Protein AF-A0AAX6G6C7-F1 (afdb_monomer_lite)

Radius of gyration: 18.83 Å; chains: 1; bounding box: 44×34×50 Å

Secondary structure (DSSP, 8-state):
-------HHHHHT----S--TT--S-SS--PPTTTT-HHHHHHS-HHHHHHHHHHHHHH----HHHHHHHHHTT--HHHHTT--HHHHHHHHHHHHHHHHHHHHHHHHHHHHHHHHHTTT-S---HHHHHHHHHHHHHHHHHHHHHHHHHHHHHGGGT-

Sequence (159 aa):
MSISRSSKEEYEASVCLCGSQICRGSYLNLTGEGAFEKVLKECHGVLDRHKLLMEACEANLVSEEDYVDLGRAGLGICLLAGLPDWLVAYSAHLVRFINFERSKLPEAILKHNLEEKKKFFADINFEAEESDAEVQAEGVYNTRLQNLALTLDRSPEWI

Foldseek 3Di:
DDDDPDDPVNQVVAADPPPDPPDPGGPDDPADVCRLCPLCCVPPNPVNLVVLLVVLVVVQADDPVLQVLCVVLVNDCVLCPPDGSSLSRSLSVLSVSLVVSLVVQLVVQLVVVCVVVVVPDPDDDSVVSSVVSNVVSVVVSVVSSVVSSVCSNCVVVPD

pLDDT: mean 85.58, std 14.74, range [29.89, 98.19]

InterPro domains:
  IPR045606 ATXR3, C-terminal [PF19633] (13-154)

Structure (mmCIF, N/CA/C/O backbone):
data_AF-A0AAX6G6C7-F1
#
_entry.id   AF-A0AAX6G6C7-F1
#
loop_
_atom_site.group_PDB
_atom_site.id
_atom_site.type_symbol
_atom_site.label_atom_id
_atom_site.label_alt_id
_atom_site.label_comp_id
_atom_site.label_asym_id
_atom_site.label_entity_id
_atom_site.label_seq_id
_atom_site.pdbx_PDB_ins_code
_atom_site.Cartn_x
_atom_site.Cartn_y
_atom_site.Cartn_z
_atom_site.occupancy
_atom_site.B_iso_or_equiv
_atom_site.auth_seq_id
_atom_site.auth_comp_id
_atom_site.auth_asym_id
_atom_site.auth_atom_id
_atom_site.pdbx_PDB_model_num
ATOM 1 N N . MET A 1 1 ? 20.765 -13.782 18.975 1.00 29.89 1 MET A N 1
ATOM 2 C CA . MET A 1 1 ? 20.545 -12.339 19.193 1.00 29.89 1 MET A CA 1
ATOM 3 C C . MET A 1 1 ? 19.192 -12.022 18.582 1.00 29.89 1 MET A C 1
ATOM 5 O O . MET A 1 1 ? 19.082 -11.881 17.374 1.00 29.89 1 MET A O 1
ATOM 9 N N . SER A 1 2 ? 18.148 -12.159 19.393 1.00 30.34 2 SER A N 1
ATOM 10 C CA . SER A 1 2 ? 16.752 -12.214 18.957 1.00 30.34 2 SER A CA 1
ATOM 11 C C . SER A 1 2 ? 16.204 -10.794 18.870 1.00 30.34 2 SER A C 1
ATOM 13 O O . SER A 1 2 ? 16.228 -10.071 19.862 1.00 30.34 2 SER A O 1
ATOM 15 N N . ILE A 1 3 ? 15.744 -10.397 17.688 1.00 38.03 3 ILE A N 1
ATOM 16 C CA . ILE A 1 3 ? 15.037 -9.134 17.471 1.00 38.03 3 ILE A CA 1
ATOM 17 C C . ILE A 1 3 ? 13.723 -9.183 18.270 1.00 38.03 3 ILE A C 1
ATOM 19 O O . ILE A 1 3 ? 13.020 -10.194 18.269 1.00 38.03 3 ILE A O 1
ATOM 23 N N . SER A 1 4 ? 13.460 -8.108 19.009 1.00 39.09 4 SER A N 1
ATOM 24 C CA . SER A 1 4 ? 12.408 -7.927 20.012 1.00 39.09 4 SER A CA 1
ATOM 25 C C . SER A 1 4 ? 11.001 -8.229 19.489 1.00 39.09 4 SER A C 1
ATOM 27 O O . SER A 1 4 ? 10.439 -7.474 18.696 1.00 39.09 4 SER A O 1
ATOM 29 N N . ARG A 1 5 ? 10.393 -9.296 20.008 1.00 43.81 5 ARG A N 1
ATOM 30 C CA . ARG A 1 5 ? 8.938 -9.463 20.042 1.00 43.81 5 ARG A CA 1
ATOM 31 C C . ARG A 1 5 ? 8.482 -8.673 21.274 1.00 43.81 5 ARG A C 1
ATOM 33 O O . ARG A 1 5 ? 8.620 -9.198 22.373 1.00 43.81 5 ARG A O 1
ATOM 40 N N . SER A 1 6 ? 8.083 -7.406 21.122 1.00 52.38 6 SER A N 1
ATOM 41 C CA . SER A 1 6 ? 7.736 -6.570 22.286 1.00 52.38 6 SER A CA 1
ATOM 42 C C . SER A 1 6 ? 6.611 -7.244 23.068 1.00 52.38 6 SER A C 1
ATOM 44 O O . SER A 1 6 ? 5.547 -7.510 22.495 1.00 52.38 6 SER A O 1
ATOM 46 N N . SER A 1 7 ? 6.843 -7.583 24.337 1.00 65.44 7 SER A N 1
ATOM 47 C CA . SER A 1 7 ? 5.802 -8.212 25.149 1.00 65.44 7 SER A CA 1
ATOM 48 C C . SER A 1 7 ? 4.693 -7.204 25.456 1.00 65.44 7 SER A C 1
ATOM 50 O O . SER A 1 7 ? 4.885 -5.988 25.393 1.00 65.44 7 SER A O 1
ATOM 52 N N . LYS A 1 8 ? 3.500 -7.706 25.789 1.00 64.88 8 LYS A N 1
ATOM 53 C CA . LYS A 1 8 ? 2.390 -6.857 26.236 1.00 64.88 8 LYS A CA 1
ATOM 54 C C . LYS A 1 8 ? 2.790 -6.008 27.452 1.00 64.88 8 LYS A C 1
ATOM 56 O O . LYS A 1 8 ? 2.381 -4.854 27.531 1.00 64.88 8 LYS A O 1
ATOM 61 N N . GLU A 1 9 ? 3.638 -6.544 28.334 1.00 70.81 9 GLU A N 1
ATOM 62 C CA . GLU A 1 9 ? 4.152 -5.803 29.492 1.00 70.81 9 GLU A CA 1
ATOM 63 C C . GLU A 1 9 ? 5.042 -4.618 29.087 1.00 70.81 9 GLU A C 1
ATOM 65 O O . GLU A 1 9 ? 4.922 -3.541 29.666 1.00 70.81 9 GLU A O 1
ATOM 70 N N . GLU A 1 10 ? 5.904 -4.774 28.074 1.00 68.94 10 GLU A N 1
ATOM 71 C CA . GLU A 1 10 ? 6.738 -3.670 27.572 1.00 68.94 10 GLU A CA 1
ATOM 72 C C . GLU A 1 10 ? 5.897 -2.551 26.949 1.00 68.94 10 GLU A C 1
ATOM 74 O O . GLU A 1 10 ? 6.206 -1.373 27.129 1.00 68.94 10 GLU A O 1
ATOM 79 N N . TYR A 1 11 ? 4.814 -2.903 26.247 1.00 66.81 11 TYR A N 1
ATOM 80 C CA . TYR A 1 11 ? 3.871 -1.919 25.717 1.00 66.81 11 TYR A CA 1
ATOM 81 C C . TYR A 1 11 ? 3.173 -1.137 26.834 1.00 66.81 11 TYR A C 1
ATOM 83 O O . TYR A 1 11 ? 3.174 0.093 26.794 1.00 66.81 11 TYR A O 1
ATOM 91 N N . GLU A 1 12 ? 2.615 -1.831 27.832 1.00 68.75 12 GLU A N 1
ATOM 92 C CA . GLU A 1 12 ? 1.915 -1.204 28.963 1.00 68.75 12 GLU A CA 1
ATOM 93 C C . GLU A 1 12 ? 2.842 -0.294 29.785 1.00 68.75 12 GLU A C 1
ATOM 95 O O . GLU A 1 12 ? 2.397 0.717 30.326 1.00 68.75 12 GLU A O 1
ATOM 100 N N . ALA A 1 13 ? 4.140 -0.607 29.835 1.00 74.94 13 ALA A N 1
ATOM 101 C CA . ALA A 1 13 ? 5.152 0.222 30.484 1.00 74.94 13 ALA A CA 1
ATOM 102 C C . ALA A 1 13 ? 5.661 1.395 29.615 1.00 74.94 13 ALA A C 1
ATOM 104 O O . ALA A 1 13 ? 6.398 2.249 30.114 1.00 74.94 13 ALA A O 1
ATOM 105 N N . SER A 1 14 ? 5.312 1.451 28.323 1.00 70.19 14 SER A N 1
ATOM 106 C CA . SER A 1 14 ? 5.866 2.435 27.386 1.00 70.19 14 SER A CA 1
ATOM 107 C C . SER A 1 14 ? 5.083 3.753 27.378 1.00 70.19 14 SER A C 1
ATOM 109 O O . SER A 1 14 ? 3.893 3.798 27.071 1.00 70.19 14 SER A O 1
ATOM 111 N N . VAL A 1 15 ? 5.777 4.862 27.648 1.00 74.88 15 VAL A N 1
ATOM 112 C CA . VAL A 1 15 ? 5.218 6.224 27.607 1.00 74.88 15 VAL A CA 1
ATOM 113 C C . VAL A 1 15 ? 5.867 7.023 26.475 1.00 74.88 15 VAL A C 1
ATOM 115 O O . VAL A 1 15 ? 7.079 6.982 26.274 1.00 74.88 15 VAL A O 1
ATOM 118 N N . CYS A 1 16 ? 5.053 7.754 25.717 1.00 77.94 16 CYS A N 1
ATOM 119 C CA . CYS A 1 16 ? 5.481 8.666 24.660 1.00 77.94 16 CYS A CA 1
ATOM 120 C C . CYS A 1 16 ? 6.245 9.863 25.243 1.00 77.94 16 CYS A C 1
ATOM 122 O O . CYS A 1 16 ? 5.696 10.619 26.040 1.00 77.94 16 CYS A O 1
ATOM 124 N N . LEU A 1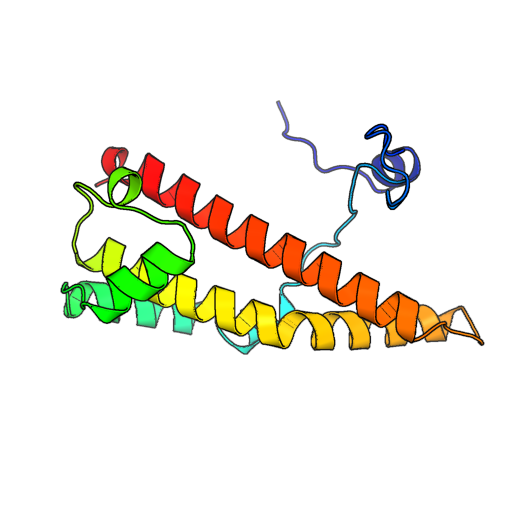 17 ? 7.483 10.088 24.789 1.00 81.56 17 LEU A N 1
ATOM 125 C CA . LEU A 1 17 ? 8.318 11.231 25.196 1.00 81.56 17 LEU A CA 1
ATOM 126 C C . LEU A 1 17 ? 8.490 12.284 24.085 1.00 81.56 17 LEU A C 1
ATOM 128 O O . LEU A 1 17 ? 9.427 13.075 24.123 1.00 81.56 17 LEU A O 1
ATOM 132 N N . CYS A 1 18 ? 7.611 12.314 23.076 1.00 81.00 18 CYS A N 1
ATOM 133 C CA . CYS A 1 18 ? 7.784 13.192 21.909 1.00 81.00 18 CYS A CA 1
ATOM 134 C C . CYS A 1 18 ? 7.493 14.681 22.182 1.00 81.00 18 CYS A C 1
ATOM 136 O O . CYS A 1 18 ? 7.716 15.515 21.309 1.00 81.00 18 CYS A O 1
ATOM 138 N N . GLY A 1 19 ? 6.972 15.024 23.366 1.00 75.38 19 GLY A N 1
ATOM 139 C CA . GLY A 1 19 ? 6.685 16.408 23.762 1.00 75.38 19 GLY A CA 1
ATOM 140 C C . GLY A 1 19 ? 5.521 17.073 23.015 1.00 75.38 19 GLY A C 1
ATOM 141 O O . GLY A 1 19 ? 5.281 18.263 23.206 1.00 75.38 19 GLY A O 1
ATOM 142 N N . SER A 1 20 ? 4.788 16.334 22.177 1.00 76.56 20 SER A N 1
ATOM 143 C CA . SER A 1 20 ? 3.624 16.853 21.454 1.00 76.56 20 SER A CA 1
ATOM 144 C C . SER A 1 20 ? 2.399 16.967 22.363 1.00 76.56 20 SER A C 1
ATOM 146 O O . SER A 1 20 ? 2.050 16.016 23.061 1.00 76.56 20 SER A O 1
ATOM 148 N N . GLN A 1 21 ? 1.697 18.103 22.283 1.00 72.06 21 GLN A N 1
ATOM 149 C CA . GLN A 1 21 ? 0.425 18.350 22.987 1.00 72.06 21 GLN A CA 1
ATOM 150 C C . GLN A 1 21 ? -0.715 17.432 22.515 1.00 72.06 21 GLN A C 1
ATOM 152 O O . GLN A 1 21 ? -1.730 17.311 23.190 1.00 72.06 21 GLN A O 1
ATOM 157 N N . ILE A 1 22 ? -0.540 16.778 21.364 1.00 67.44 22 ILE A N 1
ATOM 158 C CA . ILE A 1 22 ? -1.483 15.815 20.788 1.00 67.44 22 ILE A CA 1
ATOM 159 C C . ILE A 1 22 ? -0.910 14.385 20.778 1.00 67.44 22 ILE A C 1
ATOM 161 O O . ILE A 1 22 ? -1.329 13.562 19.968 1.00 67.44 22 ILE A O 1
ATOM 165 N N . CYS A 1 23 ? 0.081 14.063 21.629 1.00 67.56 23 CYS A N 1
ATOM 166 C CA . CYS A 1 23 ? 0.573 12.682 21.705 1.00 67.56 23 CYS A CA 1
ATOM 167 C C . CYS A 1 23 ? -0.464 11.754 22.357 1.00 67.56 23 CYS A C 1
ATOM 169 O O . CYS A 1 23 ? -1.015 12.065 23.408 1.00 67.56 23 CYS A O 1
ATOM 171 N N . ARG A 1 24 ? -0.620 10.549 21.796 1.00 66.12 24 ARG A N 1
ATOM 172 C CA . ARG A 1 24 ? -1.412 9.437 22.354 1.00 66.12 24 ARG A CA 1
ATOM 173 C C . ARG A 1 24 ? -0.910 8.896 23.701 1.00 66.12 24 ARG A C 1
ATOM 175 O O . ARG A 1 24 ? -1.538 8.021 24.280 1.00 66.12 24 ARG A O 1
ATOM 182 N N . GLY A 1 25 ? 0.234 9.367 24.193 1.00 69.56 25 GLY A N 1
ATOM 183 C CA . GLY A 1 25 ? 0.764 8.989 25.503 1.00 69.56 25 GLY A CA 1
ATOM 184 C C . GLY A 1 25 ? 1.527 7.660 25.545 1.00 69.56 25 GLY A C 1
ATOM 185 O O . GLY A 1 25 ? 2.355 7.516 26.437 1.00 69.56 25 GLY A O 1
ATOM 186 N N . SER A 1 26 ? 1.373 6.750 24.574 1.00 65.25 26 SER A N 1
ATOM 187 C CA . SER A 1 26 ? 2.236 5.564 24.416 1.00 65.25 26 SER A CA 1
ATOM 188 C C . SER A 1 26 ? 3.203 5.724 23.242 1.00 65.25 26 SER A C 1
ATOM 190 O O . SER A 1 26 ? 2.853 6.272 22.196 1.00 65.25 26 SER A O 1
ATOM 192 N N . TYR A 1 27 ? 4.450 5.283 23.426 1.00 58.06 27 TYR A N 1
ATOM 193 C CA . TYR A 1 27 ? 5.462 5.303 22.361 1.00 58.06 27 TYR A CA 1
ATOM 194 C C . TYR A 1 27 ? 5.245 4.167 21.353 1.00 58.06 27 TYR A C 1
ATOM 196 O O . TYR A 1 27 ? 5.474 4.334 20.157 1.00 58.06 27 TYR A O 1
ATOM 204 N N . LEU A 1 28 ? 4.791 3.012 21.840 1.00 58.91 28 LEU A N 1
ATOM 205 C CA . LEU A 1 28 ? 4.511 1.832 21.032 1.00 58.91 28 LEU A CA 1
ATOM 206 C C . LEU A 1 28 ? 3.016 1.753 20.709 1.00 58.91 28 LEU A C 1
ATOM 208 O O . LEU A 1 28 ? 2.198 2.303 21.442 1.00 58.91 28 LEU A O 1
ATOM 212 N N . ASN A 1 29 ? 2.674 1.037 19.634 1.00 58.44 29 ASN A N 1
ATOM 213 C CA . ASN A 1 29 ? 1.331 0.531 19.340 1.00 58.44 29 ASN A CA 1
ATOM 214 C C . ASN A 1 29 ? 1.400 -0.997 19.379 1.00 58.44 29 ASN A C 1
ATOM 216 O O . ASN A 1 29 ? 1.959 -1.607 18.465 1.00 58.44 29 ASN A O 1
ATOM 220 N N . LEU A 1 30 ? 0.846 -1.630 20.416 1.00 56.38 30 LEU A N 1
ATOM 221 C CA . LEU A 1 30 ? 0.746 -3.085 20.452 1.00 56.38 30 LEU A CA 1
ATOM 222 C C . LEU A 1 30 ? -0.349 -3.518 19.486 1.00 56.38 30 LEU A C 1
ATOM 224 O O . LEU A 1 30 ? -1.540 -3.471 19.778 1.00 56.38 30 LEU A O 1
ATOM 228 N N . THR A 1 31 ? 0.094 -3.928 18.311 1.00 62.91 31 THR A N 1
ATOM 229 C CA . THR A 1 31 ? -0.757 -4.465 17.262 1.00 62.91 31 THR A CA 1
ATOM 230 C C . THR A 1 31 ? -0.668 -5.982 17.359 1.00 62.91 31 THR A C 1
ATOM 232 O O . THR A 1 31 ? 0.424 -6.543 17.271 1.00 62.91 31 THR A O 1
ATOM 235 N N . GLY A 1 32 ? -1.795 -6.645 17.626 1.00 62.56 32 GLY A N 1
ATOM 236 C CA . GLY A 1 32 ? -1.846 -8.105 17.696 1.00 62.56 32 GLY A CA 1
ATOM 237 C C . GLY A 1 32 ? -1.442 -8.757 16.371 1.00 62.56 32 GLY A C 1
ATOM 238 O O . GLY A 1 32 ? -1.478 -8.126 15.314 1.00 62.56 32 GLY A O 1
ATOM 239 N N . GLU A 1 33 ? -1.068 -10.034 16.413 1.00 64.94 33 GLU A N 1
ATOM 240 C CA . GLU A 1 33 ? -0.784 -10.796 15.195 1.00 64.94 33 GLU A CA 1
ATOM 241 C C . GLU A 1 33 ? -2.000 -10.758 14.253 1.00 64.94 33 GLU A C 1
ATOM 243 O O . GLU A 1 33 ? -3.121 -11.076 14.648 1.00 64.94 33 GLU A O 1
ATOM 248 N N . GLY A 1 34 ? -1.787 -10.317 13.011 1.00 66.38 34 GLY A N 1
ATOM 249 C CA . GLY A 1 34 ? -2.845 -10.192 12.010 1.00 66.38 34 GLY A CA 1
ATOM 250 C C . GLY A 1 34 ? -3.729 -8.943 12.111 1.00 66.38 34 GLY A C 1
ATOM 251 O O . GLY A 1 34 ? -4.665 -8.813 11.316 1.00 66.38 34 GLY A O 1
ATOM 252 N N . ALA A 1 35 ? -3.464 -8.019 13.039 1.00 72.31 35 ALA A N 1
ATOM 253 C CA . ALA A 1 35 ? -4.206 -6.764 13.090 1.00 72.31 35 ALA A CA 1
ATOM 254 C C . ALA A 1 35 ? -3.890 -5.877 11.873 1.00 72.31 35 ALA A C 1
ATOM 256 O O . ALA A 1 35 ? -2.787 -5.879 11.331 1.00 72.31 35 ALA A O 1
ATOM 257 N N . PHE A 1 36 ? -4.920 -5.167 11.410 1.00 83.81 36 PHE A N 1
ATOM 258 C CA . PHE A 1 36 ? -4.916 -4.363 10.181 1.00 83.81 36 PHE A CA 1
ATOM 259 C C . PHE A 1 36 ? -4.687 -5.137 8.872 1.00 83.81 36 PHE A C 1
ATOM 261 O O . PHE A 1 36 ? -4.597 -4.531 7.812 1.00 83.81 36 PHE A O 1
ATOM 268 N N . GLU A 1 37 ? -4.659 -6.473 8.896 1.00 88.38 37 GLU A N 1
ATOM 269 C CA . GLU A 1 37 ? -4.496 -7.285 7.680 1.00 88.38 37 GLU A CA 1
ATOM 270 C C . GLU A 1 37 ? -5.824 -7.672 7.024 1.00 88.38 37 GLU A C 1
ATOM 272 O O . GLU A 1 37 ? -5.826 -8.407 6.040 1.00 88.38 37 GLU A O 1
ATOM 277 N N . LYS A 1 38 ? -6.966 -7.235 7.568 1.00 90.88 38 LYS A N 1
ATOM 278 C CA . LYS A 1 38 ? -8.282 -7.657 7.073 1.00 90.88 38 LYS A CA 1
ATOM 279 C C . LYS A 1 38 ? -8.483 -7.280 5.603 1.00 90.88 38 LYS A C 1
ATOM 281 O O . LYS A 1 38 ? -8.749 -8.158 4.789 1.00 90.88 38 LYS A O 1
ATOM 286 N N . VAL A 1 39 ? -8.283 -6.004 5.264 1.00 93.62 39 VAL A N 1
ATOM 287 C CA . VAL A 1 39 ? -8.425 -5.502 3.886 1.00 93.62 39 VAL A CA 1
ATOM 288 C C . VAL A 1 39 ? -7.391 -6.153 2.966 1.00 93.62 39 VAL A C 1
ATOM 290 O O . VAL A 1 39 ? -7.747 -6.641 1.899 1.00 93.62 39 VAL A O 1
ATOM 293 N N . LEU A 1 40 ? -6.135 -6.259 3.411 1.00 93.31 40 LEU A N 1
ATOM 294 C CA . LEU A 1 40 ? -5.085 -6.989 2.700 1.00 93.31 40 LEU A CA 1
ATOM 295 C C . LEU A 1 40 ? -5.492 -8.431 2.363 1.00 93.31 40 LEU A C 1
ATOM 297 O O . LEU A 1 40 ? -5.358 -8.858 1.221 1.00 93.31 40 LEU A O 1
ATOM 301 N N . LYS A 1 41 ? -6.014 -9.190 3.329 1.00 92.56 41 LYS A N 1
ATOM 302 C CA . LYS A 1 41 ? -6.406 -10.593 3.127 1.00 92.56 41 LYS A CA 1
ATOM 303 C C . LYS A 1 41 ? -7.622 -10.736 2.217 1.00 92.56 41 LYS A C 1
ATOM 305 O O . LYS A 1 41 ? -7.654 -11.665 1.415 1.00 92.56 41 LYS A O 1
ATOM 310 N N . GLU A 1 42 ? -8.601 -9.845 2.347 1.00 94.00 42 GLU A N 1
ATOM 311 C CA . GLU A 1 42 ? -9.847 -9.887 1.576 1.00 94.00 42 GLU A CA 1
ATOM 312 C C . GLU A 1 42 ? -9.663 -9.394 0.133 1.00 94.00 42 GLU A C 1
ATOM 314 O O . GLU A 1 42 ? -10.283 -9.939 -0.778 1.00 94.00 42 GLU A O 1
ATOM 319 N N . CYS A 1 43 ? -8.810 -8.390 -0.088 1.00 93.38 43 CYS A N 1
ATOM 320 C CA . CYS A 1 43 ? -8.711 -7.694 -1.372 1.00 93.38 43 CYS A CA 1
ATOM 321 C C . CYS A 1 43 ? -7.389 -7.915 -2.115 1.00 93.38 43 CYS A C 1
ATOM 323 O O . CYS A 1 43 ? -7.335 -7.645 -3.307 1.00 93.38 43 CYS A O 1
ATOM 325 N N . HIS A 1 44 ? -6.336 -8.388 -1.445 1.00 95.56 44 HIS A N 1
ATOM 326 C CA . HIS A 1 44 ? -4.999 -8.537 -2.032 1.00 95.56 44 HIS A CA 1
ATOM 327 C C . HIS A 1 44 ? -4.243 -9.717 -1.409 1.00 95.56 44 HIS A C 1
ATOM 329 O O . HIS A 1 44 ? -3.122 -9.631 -0.892 1.00 95.56 44 HIS A O 1
ATOM 335 N N . GLY A 1 45 ? -4.927 -10.863 -1.428 1.00 93.88 45 GLY A N 1
ATOM 336 C CA . GLY A 1 45 ? -4.416 -12.130 -0.926 1.00 93.88 45 GLY A CA 1
ATOM 337 C C . GLY A 1 45 ? -3.189 -12.634 -1.694 1.00 93.88 45 GLY A C 1
ATOM 338 O O . GLY A 1 45 ? -2.674 -12.020 -2.625 1.00 93.88 45 GLY A O 1
ATOM 339 N N . VAL A 1 46 ? -2.689 -13.806 -1.302 1.00 93.81 46 VAL A N 1
ATOM 340 C CA . VAL A 1 46 ? -1.481 -14.396 -1.908 1.00 93.81 46 VAL A CA 1
ATOM 341 C C . VAL A 1 46 ? -1.640 -14.595 -3.417 1.00 93.81 46 VAL A C 1
ATOM 343 O O . VAL A 1 46 ? -0.747 -14.211 -4.162 1.00 93.81 46 VAL A O 1
ATOM 346 N N . LEU A 1 47 ? -2.760 -15.160 -3.870 1.00 95.56 47 LEU A N 1
ATOM 347 C CA . LEU A 1 47 ? -2.970 -15.449 -5.292 1.00 95.56 47 LEU A CA 1
ATOM 348 C C . LEU A 1 47 ? -3.051 -14.177 -6.140 1.00 95.56 47 LEU A C 1
ATOM 350 O O . LEU A 1 47 ? -2.446 -14.131 -7.204 1.00 95.56 47 LEU A O 1
ATOM 354 N N . ASP A 1 48 ? -3.742 -13.150 -5.647 1.00 95.44 48 ASP A N 1
ATOM 355 C CA . ASP A 1 48 ? -3.859 -11.860 -6.333 1.00 95.44 48 ASP A CA 1
ATOM 356 C C . ASP A 1 48 ? -2.487 -11.190 -6.506 1.00 95.44 48 ASP A C 1
ATOM 358 O O . ASP A 1 48 ? -2.114 -10.799 -7.607 1.00 95.44 48 ASP A O 1
ATOM 362 N N . ARG A 1 49 ? -1.664 -11.193 -5.450 1.00 95.00 49 ARG A N 1
ATOM 363 C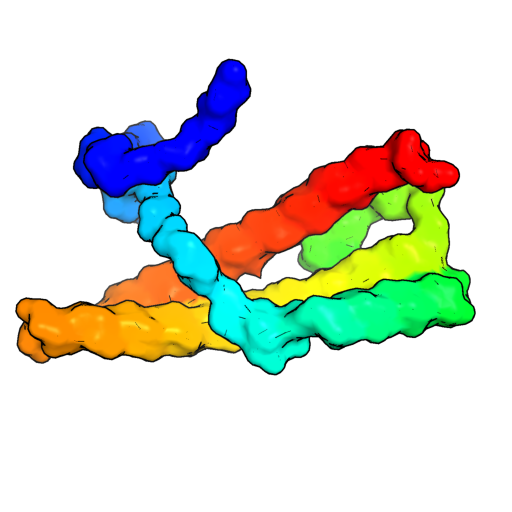 CA . ARG A 1 49 ? -0.286 -10.678 -5.502 1.00 95.00 49 ARG A CA 1
ATOM 364 C C . ARG A 1 49 ? 0.595 -11.402 -6.514 1.00 95.00 49 ARG A C 1
ATOM 366 O O . ARG A 1 49 ? 1.326 -10.757 -7.258 1.00 95.00 49 ARG A O 1
ATOM 373 N N . HIS A 1 50 ? 0.526 -12.733 -6.552 1.00 96.12 50 HIS A N 1
ATOM 374 C CA . HIS A 1 50 ? 1.293 -13.514 -7.527 1.00 96.12 50 HIS A CA 1
ATOM 375 C C . HIS A 1 50 ? 0.799 -13.268 -8.948 1.00 96.12 50 HIS A C 1
ATOM 377 O O . HIS A 1 50 ? 1.613 -13.141 -9.854 1.00 96.12 50 HIS A O 1
ATOM 383 N N . LYS A 1 51 ? -0.519 -13.168 -9.142 1.00 96.75 51 LYS A N 1
ATOM 384 C CA . LYS A 1 51 ? -1.104 -12.823 -10.435 1.00 96.75 51 LYS A CA 1
ATOM 385 C C . LYS A 1 51 ? -0.580 -11.468 -10.921 1.00 96.75 51 LYS A C 1
ATOM 387 O O . LYS A 1 51 ? -0.053 -11.408 -12.023 1.00 96.75 51 LYS A O 1
ATOM 392 N N . LEU A 1 52 ? -0.649 -10.429 -10.088 1.00 96.31 52 LEU A N 1
ATOM 393 C CA . LEU A 1 52 ? -0.166 -9.087 -10.431 1.00 96.31 52 LEU A CA 1
ATOM 394 C C . LEU A 1 52 ? 1.331 -9.064 -10.754 1.00 96.31 52 LEU A C 1
ATOM 396 O O . LEU A 1 52 ? 1.751 -8.383 -11.686 1.00 96.31 52 LEU A O 1
ATOM 400 N N . LEU A 1 53 ? 2.139 -9.826 -10.011 1.00 96.50 53 LEU A N 1
ATOM 401 C CA . LEU A 1 53 ? 3.563 -9.974 -10.307 1.00 96.50 53 LEU A CA 1
ATOM 402 C C . LEU A 1 53 ? 3.783 -10.608 -11.685 1.00 96.50 53 LEU A C 1
ATOM 404 O O . LEU A 1 53 ? 4.578 -10.102 -12.469 1.00 96.50 53 LEU A O 1
ATOM 408 N N . MET A 1 54 ? 3.075 -11.698 -11.988 1.00 97.25 54 MET A N 1
ATOM 409 C CA . MET A 1 54 ? 3.186 -12.373 -13.283 1.00 97.25 54 MET A CA 1
ATOM 410 C C . MET A 1 54 ? 2.732 -11.466 -14.430 1.00 97.25 54 MET A C 1
ATOM 412 O O . MET A 1 54 ? 3.438 -11.374 -15.425 1.00 97.25 54 MET A O 1
ATOM 416 N N . GLU A 1 55 ? 1.618 -10.747 -14.270 1.00 96.38 55 GLU A N 1
ATOM 417 C CA . GLU A 1 55 ? 1.122 -9.787 -15.267 1.00 96.38 55 GLU A CA 1
ATOM 418 C C . GLU A 1 55 ? 2.149 -8.676 -15.541 1.00 96.38 55 GLU A C 1
ATOM 420 O O . GLU A 1 55 ? 2.413 -8.352 -16.699 1.00 96.38 55 GLU A O 1
ATOM 425 N N . ALA A 1 56 ? 2.791 -8.143 -14.497 1.00 96.88 56 ALA A N 1
ATOM 426 C CA . ALA A 1 56 ? 3.844 -7.143 -14.646 1.00 96.88 56 ALA A CA 1
ATOM 427 C C . ALA A 1 56 ? 5.094 -7.708 -15.345 1.00 96.88 56 ALA A C 1
ATOM 429 O O . ALA A 1 56 ? 5.668 -7.042 -16.206 1.00 96.88 56 ALA A O 1
ATOM 430 N N . CYS A 1 57 ? 5.499 -8.938 -15.013 1.00 96.31 57 CYS A N 1
ATOM 431 C CA . CYS A 1 57 ? 6.612 -9.636 -15.663 1.00 96.31 57 CYS A CA 1
ATOM 432 C C . CYS A 1 57 ? 6.338 -9.948 -17.139 1.00 96.31 57 CYS A C 1
ATOM 434 O O . CYS A 1 57 ? 7.245 -9.840 -17.960 1.00 96.31 57 CYS A O 1
ATOM 436 N N . GLU A 1 58 ? 5.113 -10.346 -17.482 1.00 96.19 58 GLU A N 1
ATOM 437 C CA . GLU A 1 58 ? 4.722 -10.668 -18.857 1.00 96.19 58 GLU A CA 1
ATOM 438 C C . GLU A 1 58 ? 4.609 -9.416 -19.728 1.00 96.19 58 GLU A C 1
ATOM 440 O O . GLU A 1 58 ? 5.078 -9.417 -20.866 1.00 96.19 58 GLU A O 1
ATOM 445 N N . ALA A 1 59 ? 4.010 -8.345 -19.200 1.00 94.38 59 ALA A N 1
ATOM 446 C CA . ALA A 1 59 ? 3.914 -7.076 -19.911 1.00 94.38 59 ALA A CA 1
ATOM 447 C C . ALA A 1 59 ? 5.285 -6.396 -20.040 1.00 94.38 59 ALA A C 1
ATOM 449 O O . ALA A 1 59 ? 5.588 -5.839 -21.095 1.00 94.38 59 ALA A O 1
ATOM 450 N N . ASN A 1 60 ? 6.087 -6.444 -18.966 1.00 93.25 60 ASN A N 1
ATOM 451 C CA . ASN A 1 60 ? 7.410 -5.830 -18.829 1.00 93.25 60 ASN A CA 1
ATOM 452 C C . ASN A 1 60 ? 7.481 -4.421 -19.441 1.00 93.25 60 ASN A C 1
ATOM 454 O O . ASN A 1 60 ? 8.379 -4.101 -20.218 1.00 93.25 60 ASN A O 1
ATOM 458 N N . LEU A 1 61 ? 6.479 -3.604 -19.125 1.00 94.56 61 LEU A N 1
ATOM 459 C CA . LEU A 1 61 ? 6.311 -2.261 -19.653 1.00 94.56 61 LEU A CA 1
ATOM 460 C C . LEU A 1 61 ? 5.713 -1.378 -18.563 1.00 94.56 61 LEU A C 1
ATOM 462 O O . LEU A 1 61 ? 4.761 -1.775 -17.894 1.00 94.56 61 LEU A O 1
ATOM 466 N N . VAL A 1 62 ? 6.262 -0.176 -18.418 1.00 96.38 62 VAL A N 1
ATOM 467 C CA . VAL A 1 62 ? 5.779 0.832 -17.471 1.00 96.38 62 VAL A CA 1
ATOM 468 C C . VAL A 1 62 ? 4.967 1.871 -18.233 1.00 96.38 62 VAL A C 1
ATOM 470 O O . VAL A 1 62 ? 5.445 2.445 -19.214 1.00 96.38 62 VAL A O 1
ATOM 473 N N . SER A 1 63 ? 3.734 2.114 -17.800 1.00 96.25 63 SER A N 1
ATOM 474 C CA . SER A 1 63 ? 2.889 3.158 -18.380 1.00 96.25 63 SER A CA 1
ATOM 475 C C . SER A 1 63 ? 3.201 4.539 -17.789 1.00 96.25 63 SER A C 1
ATOM 477 O O . SER A 1 63 ? 3.797 4.669 -16.722 1.00 96.25 63 SER A O 1
ATOM 479 N N . GLU A 1 64 ? 2.763 5.608 -18.458 1.00 96.69 64 GLU A N 1
ATOM 480 C CA 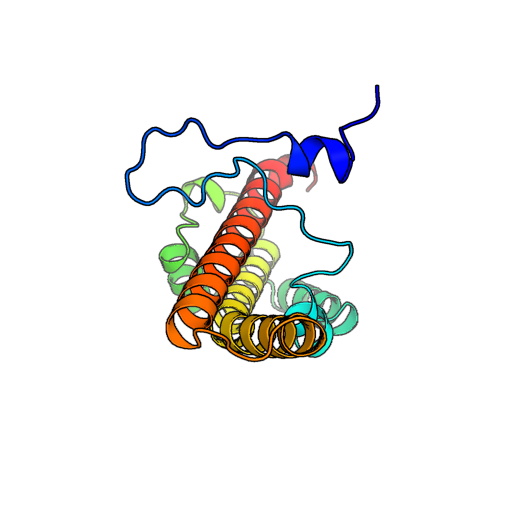. GLU A 1 64 ? 2.864 6.965 -17.898 1.00 96.69 64 GLU A CA 1
ATOM 481 C C . GLU A 1 64 ? 2.048 7.108 -16.600 1.00 96.69 64 GLU A C 1
ATOM 483 O O . GLU A 1 64 ? 2.489 7.767 -15.659 1.00 96.69 64 GLU A O 1
ATOM 488 N N . GLU A 1 65 ? 0.894 6.437 -16.516 1.00 97.19 65 GLU A N 1
ATOM 489 C CA . GLU A 1 65 ? 0.063 6.4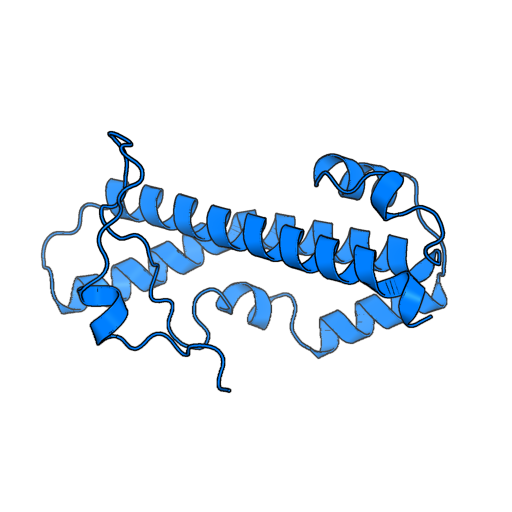15 -15.308 1.00 97.19 65 GLU A CA 1
ATOM 490 C C . GLU A 1 65 ? 0.806 5.782 -14.122 1.00 97.19 65 GLU A C 1
ATOM 492 O O . GLU A 1 65 ? 0.723 6.298 -13.008 1.00 97.19 65 GLU A O 1
ATOM 497 N N . ASP A 1 66 ? 1.607 4.738 -14.362 1.00 97.44 66 ASP A N 1
ATOM 498 C CA . ASP A 1 66 ? 2.419 4.108 -13.316 1.00 97.44 66 ASP A CA 1
ATOM 499 C C . ASP A 1 66 ? 3.415 5.095 -12.705 1.00 97.44 66 ASP A C 1
ATOM 501 O O . ASP A 1 66 ? 3.532 5.189 -11.482 1.00 97.44 66 ASP A O 1
ATOM 505 N N . TYR A 1 67 ? 4.092 5.893 -13.536 1.00 97.00 67 TYR A N 1
ATOM 506 C CA . TYR A 1 67 ? 4.994 6.934 -13.043 1.00 97.00 67 TYR A CA 1
ATOM 507 C C . TYR A 1 67 ? 4.257 8.030 -12.267 1.00 97.00 67 TYR A C 1
ATOM 509 O O . TYR A 1 67 ? 4.793 8.547 -11.283 1.00 97.00 67 TYR A O 1
ATOM 517 N N . VAL A 1 68 ? 3.031 8.378 -12.671 1.00 97.19 68 VAL A N 1
ATOM 518 C CA . VAL A 1 68 ? 2.199 9.351 -11.948 1.00 97.19 68 VAL A CA 1
ATOM 519 C C . VAL A 1 68 ? 1.813 8.820 -10.568 1.00 97.19 68 VAL A C 1
ATOM 521 O O . VAL A 1 68 ? 1.946 9.547 -9.579 1.00 97.19 68 VAL A O 1
ATOM 524 N N . ASP A 1 69 ? 1.369 7.568 -10.476 1.00 97.50 69 ASP A N 1
ATOM 525 C CA . ASP A 1 69 ? 0.971 6.950 -9.210 1.00 97.50 69 ASP A CA 1
ATOM 526 C C . ASP A 1 69 ? 2.164 6.789 -8.259 1.00 97.50 69 ASP A C 1
ATOM 528 O O . ASP A 1 69 ? 2.081 7.173 -7.087 1.00 97.50 69 ASP A O 1
ATOM 532 N N . LEU A 1 70 ? 3.304 6.313 -8.768 1.00 97.81 70 LEU A N 1
ATOM 533 C CA . LEU A 1 70 ? 4.555 6.213 -8.010 1.00 97.81 70 LEU A CA 1
ATOM 534 C C . LEU A 1 70 ? 5.027 7.588 -7.515 1.00 97.81 70 LEU A C 1
ATOM 536 O O . LEU A 1 70 ? 5.342 7.751 -6.334 1.00 97.81 70 LEU A O 1
ATOM 540 N N . GLY A 1 71 ? 5.002 8.603 -8.385 1.00 96.88 71 GLY A N 1
ATOM 541 C CA . GLY A 1 71 ? 5.386 9.970 -8.040 1.00 96.88 71 GLY A CA 1
ATOM 542 C C . GLY A 1 71 ? 4.501 10.577 -6.948 1.00 96.88 71 GLY A C 1
ATOM 543 O O . GLY A 1 71 ? 5.012 11.199 -6.016 1.00 96.88 71 GLY A O 1
ATOM 544 N N . ARG A 1 72 ? 3.183 10.343 -7.001 1.00 96.44 72 ARG A N 1
ATOM 545 C CA . ARG A 1 72 ? 2.235 10.763 -5.950 1.00 96.44 72 ARG A CA 1
ATOM 546 C C . ARG A 1 72 ? 2.487 10.073 -4.612 1.00 96.44 72 ARG A C 1
ATOM 548 O O . ARG A 1 72 ? 2.259 10.685 -3.572 1.00 96.44 72 ARG A O 1
ATOM 555 N N . ALA A 1 73 ? 2.977 8.835 -4.632 1.00 96.06 73 ALA A N 1
ATOM 556 C CA . ALA A 1 73 ? 3.381 8.097 -3.437 1.00 96.06 73 ALA A CA 1
ATOM 557 C C . ALA A 1 73 ? 4.784 8.476 -2.920 1.00 96.06 73 ALA A C 1
ATOM 559 O O . ALA A 1 73 ? 5.237 7.920 -1.921 1.00 96.06 73 ALA A O 1
ATOM 560 N N . GLY A 1 74 ? 5.477 9.416 -3.575 1.00 95.31 74 GLY A N 1
ATOM 561 C CA . GLY A 1 74 ? 6.826 9.847 -3.201 1.00 95.31 74 GLY A CA 1
ATOM 562 C C . GLY A 1 74 ? 7.943 8.911 -3.677 1.00 95.31 74 GLY A C 1
ATOM 563 O O . GLY A 1 74 ? 9.088 9.066 -3.255 1.00 95.31 74 GLY A O 1
ATOM 564 N N . LEU A 1 75 ? 7.638 7.957 -4.561 1.00 95.50 75 LEU A N 1
ATOM 565 C CA . LEU A 1 75 ? 8.602 7.023 -5.143 1.00 95.50 75 LEU A CA 1
ATOM 566 C C . LEU A 1 75 ? 9.133 7.604 -6.461 1.00 95.50 75 LEU A C 1
ATOM 568 O O . LEU A 1 75 ? 8.548 7.431 -7.527 1.00 95.50 75 LEU A O 1
ATOM 572 N N . GLY A 1 76 ? 10.220 8.369 -6.364 1.00 92.94 76 GLY A N 1
ATOM 573 C CA . GLY A 1 76 ? 10.806 9.094 -7.492 1.00 92.94 76 GLY A CA 1
ATOM 574 C C . GLY A 1 76 ? 11.922 8.347 -8.227 1.00 92.94 76 GLY A C 1
ATOM 575 O O . GLY A 1 76 ? 12.336 7.250 -7.859 1.00 92.94 76 GLY A O 1
ATOM 576 N N . ILE A 1 77 ? 12.479 9.006 -9.248 1.00 89.38 77 ILE A N 1
ATOM 577 C CA . ILE A 1 77 ? 13.543 8.451 -10.102 1.00 89.38 77 ILE A CA 1
ATOM 578 C C . ILE A 1 77 ? 14.790 8.001 -9.329 1.00 89.38 77 ILE A C 1
ATOM 580 O O . ILE A 1 77 ? 15.448 7.061 -9.753 1.00 89.38 77 ILE A O 1
ATOM 584 N N . CYS A 1 78 ? 15.106 8.622 -8.188 1.00 89.69 78 CYS A N 1
ATOM 585 C CA . CYS A 1 78 ? 16.248 8.226 -7.359 1.00 89.69 78 CYS A CA 1
ATOM 586 C C . CYS A 1 78 ? 16.144 6.790 -6.831 1.00 89.69 78 CYS A C 1
ATOM 588 O O . CYS A 1 78 ? 17.172 6.167 -6.602 1.00 89.69 78 CYS A O 1
ATOM 590 N N . LEU A 1 79 ? 14.922 6.285 -6.655 1.00 92.69 79 LEU A N 1
ATOM 591 C CA . LEU A 1 79 ? 14.653 4.923 -6.212 1.00 92.69 79 LEU A CA 1
ATOM 592 C C . LEU A 1 79 ? 14.423 3.971 -7.393 1.00 92.69 79 LEU A C 1
ATOM 594 O O . LEU A 1 79 ? 14.747 2.794 -7.312 1.00 92.69 79 LEU A O 1
ATOM 598 N N . LEU A 1 80 ? 13.830 4.476 -8.478 1.00 94.31 80 LEU A N 1
ATOM 599 C CA . LEU A 1 80 ? 13.392 3.654 -9.609 1.00 94.31 80 LEU A CA 1
ATOM 600 C C . LEU A 1 80 ? 14.472 3.461 -10.685 1.00 94.31 80 LEU A C 1
ATOM 602 O O . LEU A 1 80 ? 14.373 2.544 -11.497 1.00 94.31 80 LEU A O 1
ATOM 606 N N . ALA A 1 81 ? 15.480 4.334 -10.738 1.00 91.50 81 ALA A N 1
ATOM 607 C CA . ALA A 1 81 ? 16.512 4.281 -11.766 1.00 91.50 81 ALA A CA 1
ATOM 608 C C . ALA A 1 81 ? 17.308 2.969 -11.703 1.00 91.50 81 ALA A C 1
ATOM 610 O O . ALA A 1 81 ? 17.841 2.598 -10.662 1.00 91.50 81 ALA A O 1
ATOM 611 N N . GLY A 1 82 ? 17.426 2.295 -12.850 1.00 89.38 82 GLY A N 1
ATOM 612 C CA . GLY A 1 82 ? 18.165 1.035 -12.973 1.00 89.38 82 GLY A CA 1
ATOM 613 C C . GLY A 1 82 ? 17.370 -0.214 -12.585 1.00 89.38 82 GLY A C 1
ATOM 614 O O . GLY A 1 82 ? 17.880 -1.315 -12.770 1.00 89.38 82 GLY A O 1
ATOM 615 N N . LEU A 1 83 ? 16.131 -0.070 -12.104 1.00 94.19 83 LEU A N 1
ATOM 616 C CA . LEU A 1 83 ? 15.236 -1.207 -11.894 1.00 94.19 83 LEU A CA 1
ATOM 617 C C . LEU A 1 83 ? 14.657 -1.703 -13.230 1.00 94.19 83 LEU A C 1
ATOM 619 O O . LEU A 1 83 ? 14.446 -0.898 -14.139 1.00 94.19 83 LEU A O 1
ATOM 623 N N . PRO A 1 84 ? 14.370 -3.011 -13.360 1.00 94.88 84 PRO A N 1
ATOM 624 C CA . PRO A 1 84 ? 13.704 -3.541 -14.543 1.00 94.88 84 PRO A CA 1
ATOM 625 C C . PRO A 1 84 ? 12.248 -3.064 -14.630 1.00 94.88 84 PRO A C 1
ATOM 627 O O . PRO A 1 84 ? 11.575 -2.898 -13.609 1.00 94.88 84 PRO A O 1
ATOM 630 N N . ASP A 1 85 ? 11.747 -2.909 -15.856 1.00 95.81 85 ASP A N 1
ATOM 631 C CA . ASP A 1 85 ? 10.417 -2.351 -16.137 1.00 95.81 85 ASP A CA 1
ATOM 632 C C . ASP A 1 85 ? 9.291 -3.099 -15.411 1.00 95.81 85 ASP A C 1
ATOM 634 O O . ASP A 1 85 ? 8.435 -2.469 -14.790 1.00 95.81 85 ASP A O 1
ATOM 638 N N . TRP A 1 86 ? 9.319 -4.437 -15.392 1.00 96.38 86 TRP A N 1
ATOM 639 C CA . TRP A 1 86 ? 8.325 -5.225 -14.655 1.00 96.38 86 TRP A CA 1
ATOM 640 C C . TRP A 1 86 ? 8.278 -4.894 -13.157 1.00 96.38 86 TRP A C 1
ATOM 642 O O . TRP A 1 86 ? 7.203 -4.915 -12.559 1.00 96.38 86 TRP A O 1
ATOM 652 N N . LEU A 1 87 ? 9.417 -4.574 -12.530 1.00 96.50 87 LEU A N 1
ATOM 653 C CA . LEU A 1 87 ? 9.476 -4.282 -11.097 1.00 96.50 87 LEU A CA 1
ATOM 654 C C . LEU A 1 87 ? 8.906 -2.895 -10.806 1.00 96.50 87 LEU A C 1
ATOM 656 O O . LEU A 1 87 ? 8.194 -2.710 -9.816 1.00 96.50 87 LEU A O 1
ATOM 660 N N . VAL A 1 88 ? 9.179 -1.930 -11.686 1.00 97.12 88 VAL A N 1
ATOM 661 C CA . VAL A 1 88 ? 8.592 -0.589 -11.609 1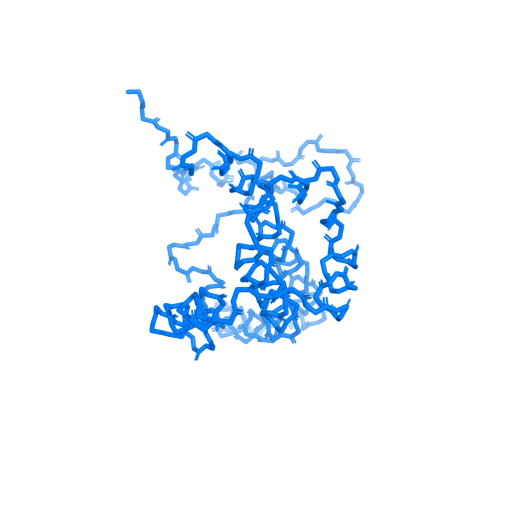.00 97.12 88 VAL A CA 1
ATOM 662 C C . VAL A 1 88 ? 7.073 -0.669 -11.806 1.00 97.12 88 VAL A C 1
ATOM 664 O O . VAL A 1 88 ? 6.329 -0.129 -10.987 1.00 97.12 88 VAL A O 1
ATOM 667 N N . ALA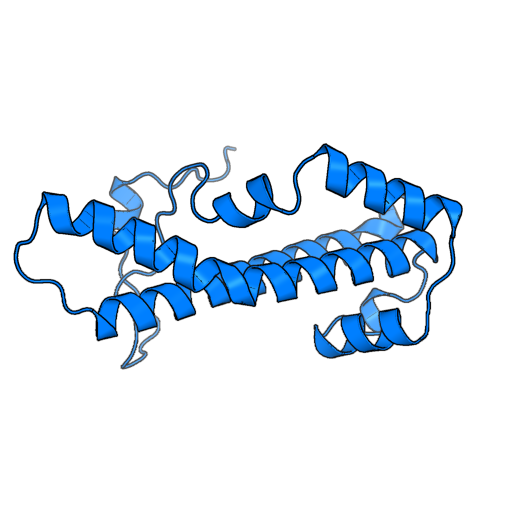 A 1 89 ? 6.603 -1.414 -12.811 1.00 97.56 89 ALA A N 1
ATOM 668 C CA . ALA A 1 89 ? 5.177 -1.628 -13.067 1.00 97.56 89 ALA A CA 1
ATOM 669 C C . ALA A 1 89 ? 4.474 -2.337 -11.895 1.00 97.56 89 ALA A C 1
ATOM 671 O O . ALA A 1 89 ? 3.445 -1.877 -11.397 1.00 97.56 89 ALA A O 1
ATOM 672 N N . TYR A 1 90 ? 5.068 -3.414 -11.370 1.00 97.75 90 TYR A N 1
ATOM 673 C CA . TYR A 1 90 ? 4.539 -4.114 -10.199 1.00 97.75 90 TYR A CA 1
ATOM 674 C C . TYR A 1 90 ? 4.448 -3.191 -8.976 1.00 97.75 90 TYR A C 1
ATOM 676 O O . TYR A 1 90 ? 3.444 -3.191 -8.263 1.00 97.75 90 TYR A O 1
ATOM 684 N N . SER A 1 91 ? 5.456 -2.343 -8.761 1.00 97.62 91 SER A N 1
ATOM 685 C CA . SER A 1 91 ? 5.454 -1.356 -7.674 1.00 97.62 91 SER A CA 1
ATOM 686 C C . SER A 1 91 ? 4.316 -0.348 -7.806 1.00 97.62 91 SER A C 1
ATOM 688 O O . SER A 1 91 ? 3.693 -0.000 -6.802 1.00 97.62 91 SER A O 1
ATOM 690 N N . ALA A 1 92 ? 3.999 0.089 -9.026 1.00 97.94 92 ALA A N 1
ATOM 691 C CA . ALA A 1 92 ? 2.864 0.972 -9.266 1.00 97.94 92 ALA A CA 1
ATOM 692 C C . ALA A 1 92 ? 1.534 0.282 -8.927 1.00 97.94 92 ALA A C 1
ATOM 694 O O . ALA A 1 92 ? 0.703 0.862 -8.226 1.00 97.94 92 ALA A O 1
ATOM 695 N N . HIS A 1 93 ? 1.350 -0.984 -9.318 1.00 97.44 93 HIS A N 1
ATOM 696 C CA . HIS A 1 93 ? 0.175 -1.766 -8.915 1.00 97.44 93 HIS A CA 1
ATOM 697 C C . HIS A 1 93 ? 0.055 -1.908 -7.391 1.00 97.44 93 HIS A C 1
ATOM 699 O O . HIS A 1 93 ? -1.040 -1.749 -6.843 1.00 97.44 93 HIS A O 1
ATOM 705 N N . LEU A 1 94 ? 1.171 -2.126 -6.689 1.00 97.69 94 LEU A N 1
ATOM 706 C CA . LEU A 1 94 ? 1.184 -2.141 -5.226 1.00 97.69 94 LEU A CA 1
ATOM 707 C C . LEU A 1 94 ? 0.784 -0.786 -4.635 1.00 97.69 94 LEU A C 1
ATOM 709 O O . LEU A 1 94 ? -0.013 -0.752 -3.703 1.00 97.69 94 LEU A O 1
ATOM 713 N N . VAL A 1 95 ? 1.273 0.330 -5.179 1.00 98.19 95 VAL A N 1
ATOM 714 C CA . VAL A 1 95 ? 0.873 1.677 -4.738 1.00 98.19 95 VAL A CA 1
ATOM 715 C C . VAL A 1 95 ? -0.627 1.907 -4.929 1.00 98.19 95 VAL A C 1
ATOM 717 O O . VAL A 1 95 ? -1.282 2.434 -4.025 1.00 98.19 95 VAL A O 1
ATOM 720 N N . ARG A 1 96 ? -1.206 1.476 -6.057 1.00 97.81 96 ARG A N 1
ATOM 721 C CA . ARG A 1 96 ? -2.662 1.545 -6.273 1.00 97.81 96 ARG A CA 1
ATOM 722 C C . ARG A 1 96 ? -3.416 0.749 -5.206 1.00 97.81 96 ARG A C 1
ATOM 724 O O . ARG A 1 96 ? -4.377 1.266 -4.635 1.00 97.81 96 ARG A O 1
ATOM 731 N N . PHE A 1 97 ? -2.953 -0.461 -4.876 1.00 97.81 97 PHE A N 1
ATOM 732 C CA . PHE A 1 97 ? -3.539 -1.246 -3.788 1.00 97.81 97 PHE A CA 1
ATOM 733 C C . PHE A 1 97 ? -3.381 -0.564 -2.420 1.00 97.81 97 PHE A C 1
ATOM 735 O O . PHE A 1 97 ? -4.346 -0.488 -1.669 1.00 97.81 97 PHE A O 1
ATOM 742 N N . ILE A 1 98 ? -2.205 -0.028 -2.093 1.00 97.81 98 ILE A N 1
ATOM 743 C CA . ILE A 1 98 ? -1.949 0.657 -0.817 1.00 97.81 98 ILE A CA 1
ATOM 744 C C . ILE A 1 98 ? -2.880 1.872 -0.652 1.00 97.81 98 ILE A C 1
ATOM 746 O O . ILE A 1 98 ? -3.434 2.093 0.426 1.00 97.81 98 ILE A O 1
ATOM 750 N N . ASN A 1 99 ? -3.123 2.630 -1.725 1.00 97.75 99 ASN A N 1
ATOM 751 C CA . ASN A 1 99 ? -4.097 3.726 -1.728 1.00 97.75 99 ASN A CA 1
ATOM 752 C C . ASN A 1 99 ? -5.544 3.230 -1.588 1.00 97.75 99 ASN A C 1
ATOM 754 O O . ASN A 1 99 ? -6.340 3.827 -0.860 1.00 97.75 99 ASN A O 1
ATOM 758 N N . PHE A 1 100 ? -5.890 2.125 -2.249 1.00 97.75 100 PHE A N 1
ATOM 759 C CA . PHE A 1 100 ? -7.186 1.478 -2.061 1.00 97.75 100 PHE A CA 1
ATOM 760 C C . PHE A 1 100 ? -7.379 1.034 -0.602 1.00 97.75 100 PHE A C 1
ATOM 762 O O . PHE A 1 100 ? -8.409 1.346 -0.001 1.00 97.75 100 PHE A O 1
ATOM 769 N N . GLU A 1 101 ? -6.379 0.385 -0.001 1.00 97.44 101 GLU A N 1
ATOM 770 C CA . GLU A 1 101 ? -6.390 -0.041 1.399 1.00 97.44 101 GLU A CA 1
ATOM 771 C C . GLU A 1 101 ? -6.583 1.154 2.334 1.00 97.44 101 GLU A C 1
ATOM 773 O O . GLU A 1 101 ? -7.462 1.107 3.193 1.00 97.44 101 GLU A O 1
ATOM 778 N N . ARG A 1 102 ? -5.863 2.261 2.109 1.00 96.69 102 ARG A N 1
ATOM 779 C CA . ARG A 1 102 ? -6.016 3.511 2.872 1.00 96.69 102 ARG A CA 1
ATOM 780 C C . ARG A 1 102 ? -7.465 4.009 2.917 1.00 96.69 102 ARG A C 1
ATOM 782 O O . ARG A 1 102 ? -7.896 4.513 3.946 1.00 96.69 102 ARG A O 1
ATOM 789 N N . SER A 1 103 ? -8.231 3.832 1.837 1.00 96.81 103 SER A N 1
ATOM 790 C CA . SER A 1 103 ? -9.643 4.244 1.776 1.00 96.81 103 SER A CA 1
ATOM 791 C C . SER A 1 103 ? -10.618 3.302 2.500 1.00 96.81 103 SER A C 1
ATOM 793 O O . SER A 1 103 ? -11.732 3.704 2.822 1.00 96.81 103 SER A O 1
ATOM 795 N N . LYS A 1 104 ? -10.231 2.041 2.736 1.00 97.25 104 LYS A N 1
ATOM 796 C CA . LYS A 1 104 ? -11.104 0.988 3.295 1.00 97.25 104 LYS A CA 1
ATOM 797 C C . LYS A 1 104 ? -10.774 0.623 4.733 1.00 97.25 104 LYS A C 1
ATOM 799 O O . LYS A 1 104 ? -11.648 0.223 5.501 1.00 97.25 104 LYS A O 1
ATOM 804 N N . LEU A 1 105 ? -9.504 0.729 5.092 1.00 96.25 105 LEU A N 1
ATOM 805 C CA . LEU A 1 105 ? -8.990 0.293 6.374 1.00 96.25 105 LEU A CA 1
ATOM 806 C C . LEU A 1 105 ? -9.565 1.073 7.575 1.00 96.25 105 LEU A C 1
ATOM 808 O O . LEU A 1 105 ? -9.856 0.403 8.567 1.00 96.25 105 LEU A O 1
ATOM 812 N N . PRO A 1 106 ? -9.817 2.402 7.519 1.00 95.69 106 PRO A N 1
ATOM 813 C CA . PRO A 1 106 ? -10.417 3.128 8.641 1.00 95.69 106 PRO A CA 1
ATOM 814 C C . PRO A 1 106 ? -11.760 2.532 9.081 1.00 95.69 106 PRO A C 1
ATOM 816 O O . PRO A 1 106 ? -11.958 2.256 10.260 1.00 95.69 106 PRO A O 1
ATOM 819 N N . GLU A 1 107 ? -12.652 2.231 8.132 1.00 95.19 107 GLU A N 1
ATOM 820 C CA . GLU A 1 107 ? -13.964 1.636 8.421 1.00 95.19 107 GLU A CA 1
ATOM 821 C C . GLU A 1 107 ? -13.825 0.235 9.039 1.00 95.19 107 GLU A C 1
ATOM 823 O O . GLU A 1 107 ? -14.505 -0.107 10.011 1.00 95.19 107 GLU A O 1
ATOM 828 N N . ALA A 1 108 ? -12.902 -0.577 8.511 1.00 94.12 108 ALA A N 1
ATOM 829 C CA . ALA A 1 108 ? -12.629 -1.909 9.039 1.00 94.12 108 ALA A CA 1
ATOM 830 C C . ALA A 1 108 ? -12.086 -1.863 10.480 1.00 94.12 108 ALA A C 1
ATOM 832 O O . ALA A 1 108 ? -12.485 -2.691 11.305 1.00 94.12 108 ALA A O 1
ATOM 833 N N . ILE A 1 109 ? -11.212 -0.896 10.782 1.00 92.25 109 ILE A N 1
ATOM 834 C CA . ILE A 1 109 ? -10.663 -0.658 12.123 1.00 92.25 109 ILE A CA 1
ATOM 835 C C . ILE A 1 109 ? -11.755 -0.168 13.069 1.00 92.25 109 ILE A C 1
ATOM 837 O O . ILE A 1 109 ? -11.926 -0.740 14.144 1.00 92.25 109 ILE A O 1
ATOM 841 N N . LEU A 1 110 ? -12.521 0.848 12.667 1.00 92.31 110 LEU A N 1
ATOM 842 C CA . LEU A 1 110 ? -13.586 1.428 13.479 1.00 92.31 110 LEU A CA 1
ATOM 843 C C . LEU A 1 110 ? -14.603 0.362 13.887 1.00 92.31 110 LEU A C 1
ATOM 845 O O . LEU A 1 110 ? -14.927 0.226 15.066 1.00 92.31 110 LEU A O 1
ATOM 849 N N . LYS A 1 111 ? -15.058 -0.451 12.926 1.00 91.81 111 LYS A N 1
ATOM 850 C CA . LYS A 1 111 ? -15.992 -1.547 13.194 1.00 91.81 111 LYS A CA 1
ATOM 851 C C . LYS A 1 111 ? -15.444 -2.516 14.243 1.00 91.81 111 LYS A C 1
ATOM 853 O O . LYS A 1 111 ? -16.141 -2.816 15.209 1.00 91.81 111 LYS A O 1
ATOM 858 N N . HIS A 1 112 ? -14.201 -2.965 14.072 1.00 89.25 112 HIS A N 1
ATOM 859 C CA . HIS A 1 112 ? -13.549 -3.866 15.019 1.00 89.25 112 HIS A CA 1
ATOM 860 C C . HIS A 1 112 ? -13.422 -3.233 16.416 1.00 89.25 112 HIS A C 1
ATOM 862 O O . HIS A 1 112 ? -13.786 -3.849 17.415 1.00 89.25 112 HIS A O 1
ATOM 868 N N . ASN A 1 113 ? -12.967 -1.981 16.498 1.00 86.38 113 ASN A N 1
ATOM 869 C CA . ASN A 1 113 ? -12.771 -1.281 17.769 1.00 86.38 113 ASN A CA 1
ATOM 870 C C . ASN A 1 113 ? -14.088 -1.089 18.528 1.00 86.38 113 ASN A C 1
ATOM 872 O O . ASN A 1 113 ? -14.139 -1.320 19.737 1.00 86.38 113 ASN A O 1
ATOM 876 N N . LEU A 1 114 ? -15.166 -0.726 17.826 1.00 87.50 114 LEU A N 1
ATOM 877 C CA . LEU A 1 114 ? -16.498 -0.606 18.416 1.00 87.50 114 LEU A CA 1
ATOM 878 C C . LEU A 1 114 ? -17.025 -1.958 18.910 1.00 87.50 114 LEU A C 1
ATOM 880 O O . LEU A 1 114 ? -17.601 -2.021 19.995 1.00 87.50 114 LEU A O 1
ATOM 884 N N . GLU A 1 115 ? -16.845 -3.033 18.140 1.00 88.00 115 GLU A N 1
ATOM 885 C CA . GLU A 1 115 ? -17.249 -4.388 18.538 1.00 88.00 115 GLU A CA 1
ATOM 886 C C . GLU A 1 115 ? -16.506 -4.861 19.797 1.00 88.00 115 GLU A C 1
ATOM 888 O O . GLU A 1 115 ? -17.133 -5.418 20.699 1.00 88.00 115 GLU A O 1
ATOM 893 N N . GLU A 1 116 ? -15.203 -4.589 19.906 1.00 84.19 116 GLU A N 1
ATOM 894 C CA . GLU A 1 116 ? -14.417 -4.928 21.096 1.00 84.19 116 GLU A CA 1
ATOM 895 C C . GLU A 1 116 ? -14.787 -4.058 22.306 1.00 84.19 116 GLU A C 1
ATOM 897 O O . GLU A 1 116 ? -15.027 -4.586 23.392 1.00 84.19 116 GLU A O 1
ATOM 902 N N . LYS A 1 117 ? -14.900 -2.733 22.142 1.00 80.94 117 LYS A N 1
ATOM 903 C CA . LYS A 1 117 ? -15.200 -1.815 23.256 1.00 80.94 117 LYS A CA 1
ATOM 904 C C . LYS A 1 117 ? -16.608 -2.002 23.819 1.00 80.94 117 LYS A C 1
ATOM 906 O O . LYS A 1 117 ? -16.770 -1.940 25.038 1.00 80.94 117 LYS A O 1
ATOM 911 N N . LYS A 1 118 ? -17.604 -2.327 22.986 1.00 85.75 118 LYS A N 1
ATOM 912 C CA . LYS A 1 118 ? -18.982 -2.625 23.435 1.00 85.75 118 LYS A CA 1
ATOM 913 C C . LYS A 1 118 ? -19.071 -3.805 24.404 1.00 85.75 118 LYS A C 1
ATOM 915 O O . LYS A 1 118 ? -20.056 -3.916 25.127 1.00 85.75 118 LYS A O 1
ATOM 920 N N . LYS A 1 119 ? -18.066 -4.687 24.441 1.00 83.56 119 LYS A N 1
ATOM 921 C CA . LYS A 1 119 ? -18.018 -5.800 25.404 1.00 83.56 119 LYS A CA 1
ATOM 922 C C . LYS A 1 119 ? -17.739 -5.334 26.834 1.00 83.56 119 LYS A C 1
ATOM 924 O O . LYS A 1 119 ? -18.078 -6.051 27.770 1.00 83.56 119 LYS A O 1
ATOM 929 N N . PHE A 1 120 ? -17.118 -4.165 27.002 1.00 78.19 120 PHE A N 1
ATOM 930 C CA . PHE A 1 120 ? -16.613 -3.689 28.294 1.00 78.19 120 PHE A CA 1
ATOM 931 C C . PHE A 1 120 ? -17.200 -2.339 28.722 1.00 78.19 120 PHE A C 1
ATOM 933 O O . PHE A 1 120 ? -17.265 -2.065 29.919 1.00 78.19 120 PHE A O 1
ATOM 940 N N . PHE A 1 121 ? -17.646 -1.509 27.776 1.00 79.00 121 PHE A N 1
ATOM 941 C CA . PHE A 1 121 ? -18.124 -0.149 28.029 1.00 79.00 121 PHE A CA 1
ATOM 942 C C . PHE A 1 121 ? -19.530 0.064 27.457 1.00 79.00 121 PHE A C 1
ATOM 944 O O . PHE A 1 121 ? -19.824 -0.368 26.342 1.00 79.00 121 PHE A O 1
ATOM 951 N N . ALA A 1 122 ? -20.393 0.742 28.223 1.00 74.81 122 ALA A N 1
ATOM 952 C CA . ALA A 1 122 ? -21.758 1.079 27.808 1.00 74.81 122 ALA A CA 1
ATOM 953 C C . ALA A 1 122 ? -21.816 2.349 26.941 1.00 74.81 122 ALA A C 1
ATOM 955 O O . ALA A 1 122 ? -22.567 2.386 25.970 1.00 74.81 122 ALA A O 1
ATOM 956 N N . ASP A 1 123 ? -20.977 3.340 27.256 1.00 80.81 123 ASP A N 1
ATOM 957 C CA . ASP A 1 123 ? -20.849 4.586 26.503 1.00 80.81 123 ASP A CA 1
ATOM 958 C C . ASP A 1 123 ? -19.519 4.607 25.748 1.00 80.81 123 ASP A C 1
ATOM 960 O O . ASP A 1 123 ? -18.452 4.395 26.328 1.00 80.81 123 ASP A O 1
ATOM 964 N N . ILE A 1 124 ? -19.585 4.863 24.441 1.00 82.88 124 ILE A N 1
ATOM 965 C CA . ILE A 1 124 ? -18.421 4.950 23.557 1.00 82.88 124 ILE A CA 1
ATOM 966 C C . ILE A 1 124 ? -18.490 6.280 22.816 1.00 82.88 124 ILE A C 1
ATOM 968 O O . ILE A 1 124 ? -19.495 6.587 22.174 1.00 82.88 124 ILE A O 1
ATOM 972 N N . ASN A 1 125 ? -17.411 7.060 22.883 1.00 87.00 125 ASN A N 1
ATOM 973 C CA . ASN A 1 125 ? -17.289 8.286 22.107 1.00 87.00 125 ASN A CA 1
ATOM 974 C C . ASN A 1 125 ? -16.964 7.945 20.645 1.00 87.00 125 ASN A C 1
ATOM 976 O O . ASN A 1 125 ? -15.809 7.714 20.305 1.00 87.00 125 ASN A O 1
ATOM 980 N N . PHE A 1 126 ? -17.988 7.921 19.792 1.00 88.19 126 PHE A N 1
ATOM 981 C CA . PHE A 1 126 ? -17.859 7.538 18.385 1.00 88.19 126 PHE A CA 1
ATOM 982 C C . PHE A 1 126 ? -16.862 8.409 17.600 1.00 88.19 126 PHE A C 1
ATOM 984 O O . PHE A 1 126 ? -16.056 7.868 16.853 1.00 88.19 126 PHE A O 1
ATOM 991 N N . GLU A 1 127 ? -16.874 9.728 17.807 1.00 88.62 127 GLU A N 1
ATOM 992 C CA . GLU A 1 127 ? -16.007 10.672 17.082 1.00 88.62 127 GLU A CA 1
ATOM 993 C C . GLU A 1 127 ? -14.522 10.443 17.406 1.00 88.62 127 GLU A C 1
ATOM 995 O O . GLU A 1 127 ? -13.665 10.472 16.524 1.00 88.62 127 GLU A O 1
ATOM 1000 N N . ALA A 1 128 ? -14.218 10.131 18.670 1.00 85.06 128 ALA A N 1
ATOM 1001 C CA . ALA A 1 128 ? -12.861 9.775 19.076 1.00 85.06 128 ALA A CA 1
ATOM 1002 C C . ALA A 1 128 ? -12.398 8.449 18.444 1.00 85.06 128 ALA A C 1
ATOM 1004 O O . ALA A 1 128 ? -11.257 8.358 17.997 1.00 85.06 128 ALA A O 1
ATOM 1005 N N . GLU A 1 129 ? -13.273 7.438 18.364 1.00 87.44 129 GLU A N 1
ATOM 1006 C CA . GLU A 1 129 ? -12.935 6.154 17.728 1.00 87.44 129 GLU A CA 1
ATOM 1007 C C . GLU A 1 129 ? -12.708 6.281 16.220 1.00 87.44 129 GLU A C 1
ATOM 1009 O O . GLU A 1 129 ? -11.830 5.612 15.675 1.00 87.44 129 GLU A O 1
ATOM 1014 N N . GLU A 1 130 ? -13.500 7.117 15.546 1.00 90.12 130 GLU A N 1
ATOM 1015 C CA . GLU A 1 130 ? -13.365 7.390 14.115 1.00 90.12 130 GLU A CA 1
ATOM 1016 C C . GLU A 1 130 ? -12.015 8.049 13.819 1.00 90.12 130 GLU A C 1
ATOM 1018 O O . GLU A 1 130 ? -11.231 7.515 13.031 1.00 90.12 130 GLU A O 1
ATOM 1023 N N . SER A 1 131 ? -11.681 9.125 14.541 1.00 88.06 131 SER A N 1
ATOM 1024 C CA . SER A 1 131 ? -10.380 9.789 14.411 1.00 88.06 131 SER A CA 1
ATOM 1025 C C . SER A 1 131 ? -9.216 8.840 14.724 1.00 88.06 131 SER A C 1
ATOM 1027 O O . SER A 1 131 ? -8.208 8.815 14.012 1.00 88.06 131 SER A O 1
ATOM 1029 N N . ASP A 1 132 ? -9.351 7.991 15.748 1.00 86.38 132 ASP A N 1
ATOM 1030 C CA . ASP A 1 132 ? -8.313 7.018 16.072 1.00 86.38 132 ASP A CA 1
ATOM 1031 C C . ASP A 1 132 ? -8.102 5.979 14.965 1.00 86.38 132 ASP A C 1
ATOM 1033 O O . ASP A 1 132 ? -6.948 5.623 14.682 1.00 86.38 132 ASP A O 1
ATOM 1037 N N . ALA A 1 133 ? -9.187 5.512 14.340 1.00 90.06 133 ALA A N 1
ATOM 1038 C CA . ALA A 1 133 ? -9.154 4.560 13.238 1.00 90.06 133 ALA A CA 1
ATOM 1039 C C . ALA A 1 133 ? -8.490 5.149 11.985 1.00 90.06 133 ALA A C 1
ATOM 1041 O O . ALA A 1 133 ? -7.674 4.471 11.356 1.00 90.06 133 ALA A O 1
ATOM 1042 N N . GLU A 1 134 ? -8.767 6.414 11.661 1.00 92.81 134 GLU A N 1
ATOM 1043 C CA . GLU A 1 134 ? -8.110 7.134 10.566 1.00 92.81 134 GLU A CA 1
ATOM 1044 C C . GLU A 1 134 ? -6.599 7.237 10.786 1.00 92.81 134 GLU A C 1
ATOM 1046 O O . GLU A 1 134 ? -5.811 6.869 9.915 1.00 92.81 134 GLU A O 1
ATOM 1051 N N . VAL A 1 135 ? -6.173 7.658 11.981 1.00 89.50 135 VAL A N 1
ATOM 1052 C CA . VAL A 1 135 ? -4.745 7.784 12.311 1.00 89.50 135 VAL A CA 1
ATOM 1053 C C . VAL A 1 135 ? -4.046 6.419 12.289 1.00 89.50 135 VAL A C 1
ATOM 1055 O O . VAL A 1 135 ? -2.894 6.317 11.866 1.00 89.50 135 VAL A O 1
ATOM 1058 N N . GLN A 1 136 ? -4.715 5.350 12.734 1.00 89.25 136 GLN A N 1
ATOM 1059 C CA . GLN A 1 136 ? -4.166 3.993 12.646 1.00 89.25 136 GLN A CA 1
ATOM 1060 C C . GLN A 1 136 ? -4.012 3.536 11.190 1.00 89.25 136 GLN A C 1
ATOM 1062 O O . GLN A 1 136 ? -2.946 3.039 10.823 1.00 89.25 136 GLN A O 1
ATOM 1067 N N . ALA A 1 137 ? -5.031 3.744 10.352 1.00 93.50 137 ALA A N 1
ATOM 1068 C CA . ALA A 1 137 ? -4.972 3.413 8.931 1.00 93.50 137 ALA A CA 1
ATOM 1069 C C . ALA A 1 137 ? -3.873 4.201 8.201 1.00 93.50 137 ALA A C 1
ATOM 1071 O O . ALA A 1 137 ? -3.141 3.633 7.391 1.00 93.50 137 ALA A O 1
ATOM 1072 N N . GLU A 1 138 ? -3.696 5.479 8.538 1.00 93.56 138 GLU A N 1
ATOM 1073 C CA . GLU A 1 138 ? -2.620 6.314 8.001 1.00 93.56 138 GLU A CA 1
ATOM 1074 C C . GLU A 1 138 ? -1.234 5.789 8.413 1.00 93.56 138 GLU A C 1
ATOM 1076 O O . GLU A 1 138 ? -0.298 5.760 7.611 1.00 93.56 138 GLU A O 1
ATOM 1081 N N . GLY A 1 139 ? -1.089 5.304 9.649 1.00 89.88 139 GLY A N 1
ATOM 1082 C CA . GLY A 1 139 ? 0.129 4.628 10.102 1.00 89.88 139 GLY A CA 1
ATOM 1083 C C . GLY A 1 139 ? 0.445 3.368 9.288 1.00 89.88 139 GLY A C 1
ATOM 1084 O O . GLY A 1 139 ? 1.598 3.149 8.902 1.00 89.88 139 GLY A O 1
ATOM 1085 N N . VAL A 1 140 ? -0.575 2.560 8.976 1.00 93.00 140 VAL A N 1
ATOM 1086 C CA . VAL A 1 140 ? -0.427 1.367 8.127 1.00 93.00 140 VAL A CA 1
ATOM 1087 C C . VAL A 1 140 ? -0.015 1.763 6.713 1.00 93.00 140 VAL A C 1
ATOM 1089 O O . VAL A 1 140 ? 0.977 1.234 6.216 1.00 93.00 140 VAL A O 1
ATOM 1092 N N . TYR A 1 141 ? -0.696 2.736 6.104 1.00 95.75 141 TYR A N 1
ATOM 1093 C CA . TYR A 1 141 ? -0.358 3.277 4.785 1.00 95.75 141 TYR A CA 1
ATOM 1094 C C . TYR A 1 141 ? 1.122 3.688 4.692 1.00 95.75 141 TYR A C 1
ATOM 1096 O O . TYR A 1 141 ? 1.853 3.194 3.829 1.00 95.75 141 TYR A O 1
ATOM 1104 N N . ASN A 1 142 ? 1.594 4.508 5.637 1.00 93.19 142 ASN A N 1
ATOM 1105 C CA . ASN A 1 142 ? 2.985 4.967 5.671 1.00 93.19 142 ASN A CA 1
ATOM 1106 C C . ASN A 1 142 ? 3.975 3.804 5.836 1.00 93.19 142 ASN A C 1
ATOM 1108 O O . ASN A 1 142 ? 4.990 3.743 5.143 1.00 93.19 142 ASN A O 1
ATOM 1112 N N . THR A 1 143 ? 3.652 2.838 6.699 1.00 92.81 143 THR A N 1
ATOM 1113 C CA . THR A 1 143 ? 4.482 1.641 6.906 1.00 92.81 143 THR A CA 1
ATOM 1114 C C . THR A 1 143 ? 4.576 0.791 5.636 1.00 92.81 143 THR A C 1
ATOM 1116 O O . THR A 1 143 ? 5.651 0.293 5.300 1.00 92.81 143 THR A O 1
ATOM 1119 N N . ARG A 1 144 ? 3.473 0.619 4.893 1.00 94.69 144 ARG A N 1
ATOM 1120 C CA . ARG A 1 144 ? 3.458 -0.142 3.632 1.00 94.69 144 ARG A CA 1
ATOM 1121 C C . ARG A 1 144 ? 4.325 0.524 2.567 1.00 94.69 144 ARG A C 1
ATOM 1123 O O . ARG A 1 144 ? 5.145 -0.165 1.962 1.00 94.69 144 ARG A O 1
ATOM 1130 N N . LEU A 1 145 ? 4.193 1.839 2.383 1.00 96.25 145 LEU A N 1
ATOM 1131 C CA . LEU A 1 145 ? 5.024 2.587 1.436 1.00 96.25 145 LEU A CA 1
ATOM 1132 C C . LEU A 1 145 ? 6.505 2.541 1.807 1.00 96.25 145 LEU A C 1
ATOM 1134 O O . LEU A 1 145 ? 7.343 2.307 0.940 1.00 96.25 145 LEU A O 1
ATOM 1138 N N . GLN A 1 146 ? 6.833 2.696 3.090 1.00 93.69 146 GLN A N 1
ATOM 1139 C CA . GLN A 1 146 ? 8.215 2.605 3.551 1.00 93.69 146 GLN A CA 1
ATOM 1140 C C . GLN A 1 146 ? 8.805 1.213 3.296 1.00 93.69 146 GLN A C 1
ATOM 1142 O O . GLN A 1 146 ? 9.925 1.101 2.803 1.00 93.69 146 GLN A O 1
ATOM 1147 N N . ASN A 1 147 ? 8.052 0.148 3.581 1.00 94.69 147 ASN A N 1
ATOM 1148 C CA . ASN A 1 147 ? 8.494 -1.220 3.313 1.00 94.69 147 ASN A CA 1
ATOM 1149 C C . ASN A 1 147 ? 8.708 -1.472 1.815 1.00 94.69 147 ASN A C 1
ATOM 1151 O O . ASN A 1 147 ? 9.676 -2.139 1.445 1.00 94.69 147 ASN A O 1
ATOM 1155 N N . LEU A 1 148 ? 7.841 -0.926 0.955 1.00 96.25 148 LEU A N 1
ATOM 1156 C CA . LEU A 1 148 ? 8.022 -0.990 -0.493 1.00 96.25 148 LEU A CA 1
ATOM 1157 C C . LEU A 1 148 ? 9.309 -0.268 -0.907 1.00 96.25 148 LEU A C 1
ATOM 1159 O O . LEU A 1 148 ? 10.149 -0.868 -1.570 1.00 96.25 148 LEU A O 1
ATOM 1163 N N . ALA A 1 149 ? 9.511 0.968 -0.446 1.00 95.06 149 ALA A N 1
ATOM 1164 C CA . ALA A 1 149 ? 10.705 1.745 -0.764 1.00 95.06 149 ALA A CA 1
ATOM 1165 C C . ALA A 1 149 ? 12.000 1.036 -0.336 1.00 95.06 149 ALA A C 1
ATOM 1167 O O . ALA A 1 149 ? 12.924 0.911 -1.132 1.00 95.06 149 ALA A O 1
ATOM 1168 N N . LEU A 1 150 ? 12.041 0.491 0.884 1.00 93.44 150 LEU A N 1
ATOM 1169 C CA . LEU A 1 150 ? 13.189 -0.273 1.388 1.00 93.44 150 LEU A CA 1
ATOM 1170 C C . LEU A 1 150 ? 13.454 -1.555 0.587 1.00 93.44 150 LEU A C 1
ATOM 1172 O O . LEU A 1 150 ? 14.599 -1.987 0.469 1.00 93.44 150 LEU A O 1
ATOM 1176 N N . THR A 1 151 ? 12.403 -2.181 0.058 1.00 93.06 151 THR A N 1
ATOM 1177 C CA . THR A 1 151 ? 12.536 -3.371 -0.790 1.00 93.06 151 THR A CA 1
ATOM 1178 C C . THR A 1 151 ? 13.134 -2.996 -2.144 1.00 93.06 151 THR A C 1
ATOM 1180 O O . THR A 1 151 ? 14.050 -3.669 -2.615 1.00 93.06 151 THR A O 1
ATOM 1183 N N . LEU A 1 152 ? 12.663 -1.903 -2.747 1.00 93.56 152 LEU A N 1
ATOM 1184 C CA . LEU A 1 152 ? 13.169 -1.410 -4.029 1.00 93.56 152 LEU A CA 1
ATOM 1185 C C . LEU A 1 152 ? 14.619 -0.936 -3.938 1.00 93.56 152 LEU A C 1
ATOM 1187 O O . LEU A 1 152 ? 15.409 -1.287 -4.803 1.00 93.56 152 LEU A O 1
ATOM 1191 N N . ASP A 1 153 ? 14.988 -0.245 -2.860 1.00 89.81 153 ASP A N 1
ATOM 1192 C CA . ASP A 1 153 ? 16.357 0.230 -2.616 1.00 89.81 153 ASP A CA 1
ATOM 1193 C C . ASP A 1 153 ? 17.379 -0.917 -2.582 1.00 89.81 153 ASP A C 1
ATOM 1195 O O . ASP A 1 153 ? 18.484 -0.803 -3.103 1.00 89.81 153 ASP A O 1
ATOM 1199 N N . ARG A 1 154 ? 16.986 -2.071 -2.027 1.00 84.19 154 ARG A N 1
ATOM 1200 C CA . ARG A 1 154 ? 17.848 -3.259 -1.957 1.00 84.19 154 ARG A CA 1
ATOM 1201 C C . ARG A 1 154 ? 17.817 -4.114 -3.216 1.00 84.19 154 ARG A C 1
ATOM 1203 O O . ARG A 1 154 ? 18.741 -4.887 -3.427 1.00 84.19 154 ARG A O 1
ATOM 1210 N N . SER A 1 155 ? 16.772 -4.014 -4.036 1.00 77.69 155 SER A N 1
ATOM 1211 C CA . SER A 1 155 ? 16.546 -4.903 -5.187 1.00 77.69 155 SER A CA 1
ATOM 1212 C C . SER A 1 155 ? 17.704 -4.967 -6.201 1.00 77.69 155 SER A C 1
ATOM 1214 O O . SER A 1 155 ? 17.971 -6.072 -6.671 1.00 77.69 155 SER A O 1
ATOM 1216 N N . PRO A 1 156 ? 18.446 -3.878 -6.501 1.00 71.69 156 PRO A N 1
ATOM 1217 C CA . PRO A 1 156 ? 19.611 -3.932 -7.389 1.00 71.69 156 PRO A CA 1
ATOM 1218 C C . PRO A 1 156 ? 20.727 -4.891 -6.945 1.00 71.69 156 PRO A C 1
ATOM 1220 O O . PRO A 1 156 ? 21.571 -5.247 -7.756 1.00 71.69 156 PRO A O 1
ATOM 1223 N N . GLU A 1 157 ? 20.766 -5.306 -5.675 1.00 65.12 157 GLU A N 1
ATOM 1224 C CA . GLU A 1 157 ? 21.758 -6.270 -5.174 1.00 65.12 157 GLU A CA 1
ATOM 1225 C C . GLU A 1 157 ? 21.381 -7.737 -5.460 1.00 65.12 157 GLU A C 1
ATOM 1227 O O . GLU A 1 157 ? 22.222 -8.625 -5.314 1.00 65.12 157 GLU A O 1
ATOM 1232 N N . TRP A 1 158 ? 20.125 -8.010 -5.835 1.00 57.59 158 TRP A N 1
ATOM 1233 C CA . TRP A 1 158 ? 19.555 -9.366 -5.929 1.00 57.59 158 TRP A CA 1
ATOM 1234 C C . TRP A 1 158 ? 19.106 -9.765 -7.339 1.00 57.59 158 TRP A C 1
ATOM 1236 O O . TRP A 1 158 ? 18.711 -10.917 -7.536 1.00 57.59 158 TRP A O 1
ATOM 1246 N N . ILE A 1 159 ? 19.133 -8.825 -8.285 1.00 57.75 159 ILE A N 1
ATOM 1247 C CA . ILE A 1 159 ? 18.754 -8.991 -9.696 1.00 57.75 159 ILE A CA 1
ATOM 1248 C C . ILE A 1 159 ? 20.020 -8.912 -10.545 1.00 57.75 159 ILE A C 1
ATOM 1250 O O . ILE A 1 159 ? 20.186 -9.792 -11.419 1.00 57.75 159 ILE A O 1
#

Organism: Iris pallida (NCBI:txid29817)